Protein AF-A0A9D7PNH0-F1 (afdb_monomer_lite)

Foldseek 3Di:
DVVVVVVVVVVVVVVPDDDDDDDDDDPPPDPVVDPDDLAAAEAEAAAAQQDPCVVVVVVVLVVVCVVCPPSYHYHYDDDDPRHDHDPPDDPDDDDPDDPDDPPPPPDDPDDDDDD

pLDDT: mean 73.09, std 19.1, range [35.53, 95.62]

Radius of gyration: 25.87 Å; chains: 1; bounding box: 42×69×65 Å

Sequence (115 aa):
MQNGLFYIAVIFQCCLYSCIEVPVVLPTGSDPTTNQTTQNVLIEEYTGVRCQNCPAGAQLLEELKTIHGDQLIVLSIHGGFLLNPPIRKTNSLWIILLVHNSSPDLINLRAIPPP

Secondary structure (DSSP, 8-state):
-HHHHHHHHHHHHHHT-PPPPPP--------TT-------EEEEEEE-TT-SSHHHHHHHHHHHHHHHGGGEEEEEEE-GGGGSPP-----SS------------SS--------

Structure (mmCIF, N/CA/C/O backbone):
data_AF-A0A9D7PNH0-F1
#
_entry.id   AF-A0A9D7PNH0-F1
#
loop_
_atom_site.group_PDB
_atom_site.id
_atom_site.type_symbol
_atom_site.label_atom_id
_atom_site.label_alt_id
_atom_site.label_comp_id
_atom_site.label_asym_id
_atom_site.label_entity_id
_atom_site.label_seq_id
_atom_site.pdbx_PDB_ins_code
_atom_site.Cartn_x
_atom_site.Cartn_y
_atom_site.Cartn_z
_atom_site.occupancy
_atom_site.B_iso_or_equiv
_atom_site.auth_seq_id
_atom_site.auth_comp_id
_atom_site.auth_asym_id
_atom_site.auth_atom_id
_atom_site.pdbx_PDB_model_num
ATOM 1 N N . MET A 1 1 ? 20.144 56.377 5.459 1.00 60.44 1 MET A N 1
ATOM 2 C CA . MET A 1 1 ? 20.321 55.277 6.439 1.00 60.44 1 MET A CA 1
ATOM 3 C C . MET A 1 1 ? 18.999 54.777 7.040 1.00 60.44 1 MET A C 1
ATOM 5 O O . MET A 1 1 ? 18.929 53.604 7.366 1.00 60.44 1 MET A O 1
ATOM 9 N N . GLN A 1 2 ? 17.939 55.598 7.122 1.00 73.12 2 GLN A N 1
ATOM 10 C CA . GLN A 1 2 ? 16.633 55.215 7.695 1.00 73.12 2 GLN A CA 1
ATOM 11 C C . GLN A 1 2 ? 15.918 54.054 6.966 1.00 73.12 2 GLN A C 1
ATOM 13 O O . GLN A 1 2 ? 15.376 53.159 7.604 1.00 73.12 2 GLN A O 1
ATOM 18 N N . ASN A 1 3 ? 15.948 54.041 5.628 1.00 75.81 3 ASN A N 1
ATOM 19 C CA . ASN A 1 3 ? 15.165 53.088 4.828 1.00 75.81 3 ASN A CA 1
ATOM 20 C C . ASN A 1 3 ? 15.704 51.652 4.932 1.00 75.81 3 ASN A C 1
ATOM 22 O O . ASN A 1 3 ? 14.927 50.707 4.968 1.00 75.81 3 ASN A O 1
ATOM 26 N N . GLY A 1 4 ? 17.029 51.484 5.024 1.00 81.75 4 GLY A N 1
ATOM 27 C CA . GLY A 1 4 ? 17.658 50.163 5.152 1.00 81.75 4 GLY A CA 1
ATOM 28 C C . GLY A 1 4 ? 17.339 49.483 6.485 1.00 81.75 4 GLY A C 1
ATOM 29 O O . GLY A 1 4 ? 17.100 48.280 6.519 1.00 81.75 4 GLY A O 1
ATOM 30 N N . LEU A 1 5 ? 17.254 50.263 7.567 1.00 83.75 5 LEU A N 1
ATOM 31 C CA . LEU A 1 5 ? 16.895 49.752 8.890 1.00 83.75 5 LEU A CA 1
ATOM 32 C C . LEU A 1 5 ? 15.435 49.273 8.941 1.00 83.75 5 LEU A C 1
ATOM 34 O O . LEU A 1 5 ? 15.142 48.266 9.581 1.00 83.75 5 LEU A O 1
ATOM 38 N N . PHE A 1 6 ? 14.537 49.945 8.213 1.00 88.56 6 PHE A N 1
ATOM 39 C CA . PHE A 1 6 ? 13.136 49.537 8.098 1.00 88.56 6 PHE A CA 1
ATOM 40 C C . PHE A 1 6 ? 12.984 48.182 7.388 1.00 88.56 6 PHE A C 1
ATOM 42 O O . PHE A 1 6 ? 12.258 47.319 7.873 1.00 88.56 6 PHE A O 1
ATOM 49 N N . TYR A 1 7 ? 13.722 47.942 6.298 1.00 89.25 7 TYR A N 1
ATOM 50 C CA . TYR A 1 7 ? 13.670 46.656 5.589 1.00 89.25 7 TYR A CA 1
ATOM 51 C C . TYR A 1 7 ? 14.186 45.489 6.437 1.00 89.25 7 TYR A C 1
ATOM 53 O O . TYR A 1 7 ? 13.577 44.422 6.439 1.00 89.25 7 TYR A O 1
ATOM 61 N N . ILE A 1 8 ? 15.265 45.695 7.198 1.00 89.62 8 ILE A N 1
ATOM 62 C CA . ILE A 1 8 ? 15.808 44.664 8.096 1.00 89.62 8 ILE A CA 1
ATOM 63 C C . ILE A 1 8 ? 14.805 44.336 9.212 1.00 89.62 8 ILE A C 1
ATOM 65 O O . ILE A 1 8 ? 14.594 43.163 9.514 1.00 89.62 8 ILE A O 1
ATOM 69 N N . ALA A 1 9 ? 14.142 45.350 9.778 1.00 90.69 9 ALA A N 1
ATOM 70 C CA . ALA A 1 9 ? 13.124 45.155 10.809 1.00 90.69 9 ALA A CA 1
ATOM 71 C C . ALA A 1 9 ? 11.904 44.369 10.292 1.00 90.69 9 ALA A C 1
ATOM 73 O O . ALA A 1 9 ? 11.412 43.482 10.986 1.00 90.69 9 ALA A O 1
ATOM 74 N N . VAL A 1 10 ? 11.449 44.640 9.063 1.00 90.88 10 VAL A N 1
ATOM 75 C CA . VAL A 1 10 ? 10.326 43.913 8.441 1.00 90.88 10 VAL A CA 1
ATOM 76 C C . VAL A 1 10 ? 10.693 42.452 8.159 1.00 90.88 10 VAL A C 1
ATOM 78 O O . VAL A 1 10 ? 9.907 41.561 8.469 1.00 90.88 10 VAL A O 1
ATOM 81 N N . ILE A 1 11 ? 11.896 42.187 7.638 1.00 87.88 11 ILE A N 1
ATOM 82 C CA . ILE A 1 11 ? 12.374 40.819 7.375 1.00 87.88 11 ILE A CA 1
ATOM 83 C C . ILE A 1 11 ? 12.475 40.023 8.682 1.00 87.88 11 ILE A C 1
ATOM 85 O O . ILE A 1 11 ? 11.981 38.901 8.755 1.00 87.88 11 ILE A O 1
ATOM 89 N N . PHE A 1 12 ? 13.048 40.618 9.731 1.00 87.75 12 PHE A N 1
ATOM 90 C CA . PHE A 1 12 ? 13.159 39.980 11.042 1.00 87.75 12 PHE A CA 1
ATOM 91 C C . PHE A 1 12 ? 11.784 39.680 11.655 1.00 87.75 12 PHE A C 1
ATOM 93 O O . PHE A 1 12 ? 11.570 38.585 12.167 1.00 87.75 12 PHE A O 1
ATOM 100 N N . GLN A 1 13 ? 10.825 40.601 11.531 1.00 87.38 13 GLN A N 1
ATOM 101 C CA . GLN A 1 13 ? 9.461 40.406 12.022 1.00 87.38 13 GLN A CA 1
ATOM 102 C C . GLN A 1 13 ? 8.722 39.284 11.275 1.00 87.38 13 GLN A C 1
ATOM 104 O O . GLN A 1 13 ? 8.005 38.508 11.902 1.00 87.38 13 GLN A O 1
ATOM 109 N N . CYS A 1 14 ? 8.913 39.148 9.960 1.00 81.44 14 CYS A N 1
ATOM 110 C CA . CYS A 1 14 ? 8.342 38.042 9.187 1.00 81.44 14 CYS A CA 1
ATOM 111 C C . CYS A 1 14 ? 8.939 36.681 9.575 1.00 81.44 14 CYS A C 1
ATOM 113 O O . CYS A 1 14 ? 8.216 35.688 9.583 1.00 81.44 14 CYS A O 1
ATOM 115 N N . CYS A 1 15 ? 10.220 36.627 9.953 1.00 80.81 15 CYS A N 1
ATOM 116 C CA . CYS A 1 15 ? 10.871 35.396 10.412 1.00 80.81 15 CYS A CA 1
ATOM 117 C C . CYS A 1 15 ? 10.382 34.900 11.786 1.00 80.81 15 CYS A C 1
ATOM 119 O O . CYS A 1 15 ? 10.648 33.753 12.133 1.00 80.81 15 CYS A O 1
ATOM 121 N N . LEU A 1 16 ? 9.678 35.731 12.564 1.00 79.94 16 LEU A N 1
ATOM 122 C CA . LEU A 1 16 ? 9.139 35.357 13.879 1.00 79.94 16 LEU A CA 1
ATOM 123 C C . LEU A 1 16 ? 7.689 34.847 13.832 1.00 79.94 16 LEU A C 1
ATOM 125 O O . LEU A 1 16 ? 7.176 34.374 14.846 1.00 79.94 16 LEU A O 1
ATOM 129 N N . TYR A 1 17 ? 7.031 34.886 12.669 1.00 84.56 17 TYR A N 1
ATOM 130 C CA . TYR A 1 17 ? 5.754 34.202 12.477 1.00 84.56 17 TYR A CA 1
ATOM 131 C C . TYR A 1 17 ? 6.009 32.722 12.188 1.00 84.56 17 TYR A C 1
ATOM 133 O O . TYR A 1 17 ? 6.205 32.319 11.044 1.00 84.56 17 TYR A O 1
ATOM 141 N N . SER A 1 18 ? 6.012 31.903 13.239 1.00 80.94 18 SER A N 1
ATOM 142 C CA . SER A 1 18 ? 5.869 30.455 13.073 1.00 80.94 18 SER A CA 1
ATOM 143 C C . SER A 1 18 ? 4.399 30.107 12.837 1.00 80.94 18 SER A C 1
ATOM 145 O O . SER A 1 18 ? 3.498 30.706 13.429 1.00 80.94 18 SER A O 1
ATOM 147 N N . CYS A 1 19 ? 4.144 29.150 11.947 1.00 82.12 19 CYS A N 1
ATOM 148 C CA . CYS A 1 19 ? 2.825 28.539 11.838 1.00 82.12 19 CYS A CA 1
ATOM 149 C C . CYS A 1 19 ? 2.607 27.620 13.045 1.00 82.12 19 CYS A C 1
ATOM 151 O O . CYS A 1 19 ? 3.514 26.878 13.421 1.00 82.12 19 CYS A O 1
ATOM 153 N N . ILE A 1 20 ? 1.405 27.639 13.622 1.00 82.06 20 ILE A N 1
ATOM 154 C CA . ILE A 1 20 ? 1.000 26.626 14.597 1.00 82.06 20 ILE A CA 1
ATOM 155 C C . ILE A 1 20 ? 0.662 25.329 13.854 1.00 82.06 20 ILE A C 1
ATOM 157 O O . ILE A 1 20 ? -0.006 25.359 12.818 1.00 82.06 20 ILE A O 1
ATOM 161 N N . GLU A 1 21 ? 1.144 24.193 14.353 1.00 81.94 21 GLU A N 1
ATOM 162 C CA . GLU A 1 21 ? 0.721 22.890 13.847 1.00 81.94 21 GLU A CA 1
ATOM 163 C C . GLU A 1 21 ? -0.752 22.652 14.204 1.00 81.94 21 GLU A C 1
ATOM 165 O O . GLU A 1 21 ? -1.188 22.901 15.329 1.00 81.94 21 GLU A O 1
ATOM 170 N N . VAL A 1 22 ? -1.546 22.206 13.229 1.00 83.31 22 VAL A N 1
ATOM 171 C CA . VAL A 1 22 ? -2.929 21.787 13.472 1.00 83.31 22 VAL A CA 1
ATOM 172 C C . VAL A 1 22 ? -2.890 20.303 13.824 1.00 83.31 22 VAL A C 1
ATOM 174 O O . VAL A 1 22 ? -2.471 19.505 12.982 1.00 83.31 22 VAL A O 1
ATOM 177 N N . PRO A 1 23 ? -3.309 19.900 15.036 1.00 81.25 23 PRO A N 1
ATOM 178 C CA . PRO A 1 23 ? -3.355 18.490 15.376 1.00 81.25 23 PRO A CA 1
ATOM 179 C C . PRO A 1 23 ? -4.418 17.786 14.525 1.00 81.25 23 PRO A C 1
ATOM 181 O O . PRO A 1 23 ? -5.529 18.290 14.345 1.00 81.25 23 PRO A O 1
ATOM 184 N N . VAL A 1 24 ? -4.094 16.593 14.026 1.00 79.75 24 VAL A N 1
ATOM 185 C CA . VAL A 1 24 ? -5.083 15.717 13.391 1.00 79.75 24 VAL A CA 1
ATOM 186 C C . VAL A 1 24 ? -5.985 15.158 14.487 1.00 79.75 24 VAL A C 1
ATOM 188 O O . VAL A 1 24 ? -5.566 14.322 15.285 1.00 79.75 24 VAL A O 1
ATOM 191 N N . VAL A 1 25 ? -7.235 15.617 14.531 1.00 78.19 25 VAL A N 1
ATOM 192 C CA . VAL A 1 25 ? -8.268 15.012 15.378 1.00 78.19 25 VAL A CA 1
ATOM 193 C C . VAL A 1 25 ? -8.781 13.772 14.652 1.00 78.19 25 VAL A C 1
ATOM 195 O O . VAL A 1 25 ? -9.615 13.862 13.752 1.00 78.19 25 VAL A O 1
ATOM 198 N N . LEU A 1 26 ? -8.237 12.605 14.995 1.00 72.19 26 LEU A N 1
ATOM 199 C CA . LEU A 1 26 ? -8.832 11.339 14.580 1.00 72.19 26 LEU A CA 1
ATOM 200 C C . LEU A 1 26 ? -10.130 11.162 15.382 1.00 72.19 26 LEU A C 1
ATOM 202 O O . LEU A 1 26 ? -10.105 11.360 16.599 1.00 72.19 26 LEU A O 1
ATOM 206 N N . PRO A 1 27 ? -11.264 10.803 14.760 1.00 66.88 27 PRO A N 1
ATOM 207 C CA . PRO A 1 27 ? -12.429 10.380 15.517 1.00 66.88 27 PRO A CA 1
ATOM 208 C C . PRO A 1 27 ? -12.041 9.125 16.304 1.00 66.88 27 PRO A C 1
ATOM 210 O O . PRO A 1 27 ? -11.919 8.035 15.747 1.00 66.88 27 PRO A O 1
ATOM 213 N N . THR A 1 28 ? -11.790 9.282 17.602 1.00 59.56 28 THR A N 1
ATOM 214 C CA . THR A 1 28 ? -11.571 8.158 18.508 1.00 59.56 28 THR A CA 1
ATOM 215 C C . THR A 1 28 ? -12.882 7.385 18.575 1.00 59.56 28 THR A C 1
ATOM 217 O O . THR A 1 28 ? -13.818 7.793 19.257 1.00 59.56 28 THR A O 1
ATOM 220 N N . GLY A 1 29 ? -12.967 6.283 17.832 1.00 57.31 29 GLY A N 1
ATOM 221 C CA . GLY A 1 29 ? -14.127 5.389 17.777 1.00 57.31 29 GLY A CA 1
ATOM 222 C C . GLY A 1 29 ? -14.365 4.589 19.061 1.00 57.31 29 GLY A C 1
ATOM 223 O O . GLY A 1 29 ? -14.793 3.444 18.988 1.00 57.31 29 GLY A O 1
ATOM 224 N N . SER A 1 30 ? -14.058 5.146 20.231 1.00 53.53 30 SER A N 1
ATOM 225 C CA . SER A 1 30 ? -14.365 4.532 21.517 1.00 53.53 30 SER A CA 1
ATOM 226 C C . SER A 1 30 ? -15.611 5.191 22.092 1.00 53.53 30 SER A C 1
ATOM 228 O O . SER A 1 30 ? -15.535 6.097 22.923 1.00 53.53 30 SER A O 1
ATOM 230 N N . ASP A 1 31 ? -16.767 4.727 21.633 1.00 56.53 31 ASP A N 1
ATOM 231 C CA . ASP A 1 31 ? -17.959 4.765 22.464 1.00 56.53 31 ASP A CA 1
ATOM 232 C C . ASP A 1 31 ? -17.645 3.968 23.750 1.00 56.53 31 ASP A C 1
ATOM 234 O O . ASP A 1 31 ? -17.346 2.772 23.657 1.00 56.53 31 ASP A O 1
ATOM 238 N N . PRO A 1 32 ? -17.674 4.583 24.949 1.00 59.34 32 PRO A N 1
ATOM 239 C CA . PRO A 1 32 ? -17.387 3.887 26.203 1.00 59.34 32 PRO A CA 1
ATOM 240 C C . PRO A 1 32 ? -18.394 2.768 26.524 1.00 59.34 32 PRO A C 1
ATOM 242 O O . PRO A 1 32 ? -18.194 2.040 27.496 1.00 59.34 32 PRO A O 1
ATOM 245 N N . THR A 1 33 ? -19.459 2.605 25.730 1.00 57.31 33 THR A N 1
ATOM 246 C CA . THR A 1 33 ? -20.435 1.517 25.873 1.00 57.31 33 THR A CA 1
ATOM 247 C C . THR A 1 33 ? -20.255 0.340 24.909 1.00 57.31 33 THR A C 1
ATOM 249 O O . THR A 1 33 ? -20.915 -0.681 25.095 1.00 57.31 33 THR A O 1
ATOM 252 N N . THR A 1 34 ? -19.296 0.389 23.975 1.00 54.69 34 THR A N 1
ATOM 253 C CA . THR A 1 34 ? -18.975 -0.750 23.094 1.00 54.69 34 THR A CA 1
ATOM 254 C C . THR A 1 34 ? -17.472 -1.040 23.118 1.00 54.69 34 THR A C 1
ATOM 256 O O . THR A 1 34 ? -16.693 -0.447 22.383 1.00 54.69 34 THR A O 1
ATOM 259 N N . ASN A 1 35 ? -17.052 -2.011 23.939 1.00 55.56 35 ASN A N 1
ATOM 260 C CA . ASN A 1 35 ? -15.667 -2.514 24.038 1.00 55.56 35 ASN A CA 1
ATOM 261 C C . ASN A 1 35 ? -15.174 -3.274 22.779 1.00 55.56 35 ASN A C 1
ATOM 263 O O . ASN A 1 35 ? -14.332 -4.164 22.879 1.00 55.56 35 ASN A O 1
ATOM 267 N N . GLN A 1 36 ? -15.705 -2.976 21.594 1.00 58.25 36 GLN A N 1
ATOM 268 C CA . GLN A 1 36 ? -15.284 -3.589 20.336 1.00 58.25 36 GLN A CA 1
ATOM 269 C C . GLN A 1 36 ? -14.714 -2.523 19.408 1.00 58.25 36 GLN A C 1
ATOM 271 O O . GLN A 1 36 ? -15.374 -2.029 18.497 1.00 58.25 36 GLN A O 1
ATOM 276 N N . THR A 1 37 ? -13.455 -2.166 19.642 1.00 65.38 37 THR A N 1
ATOM 277 C CA . THR A 1 37 ? -12.669 -1.431 18.654 1.00 65.38 37 THR A CA 1
ATOM 278 C C . THR A 1 37 ? -12.325 -2.389 17.516 1.00 65.38 37 THR A C 1
ATOM 280 O O . THR A 1 37 ? -11.502 -3.291 17.658 1.00 65.38 37 THR A O 1
ATOM 283 N N . THR A 1 38 ? -12.987 -2.220 16.372 1.00 72.31 38 THR A N 1
ATOM 284 C CA . THR A 1 38 ? -12.617 -2.952 15.156 1.00 72.31 38 THR A CA 1
ATOM 285 C C . THR A 1 38 ? -11.332 -2.337 14.610 1.00 72.31 38 THR A C 1
ATOM 287 O O . THR A 1 38 ? -11.316 -1.162 14.245 1.00 72.31 38 THR A O 1
ATOM 290 N N . GLN A 1 39 ? -10.239 -3.100 14.616 1.00 80.81 39 GLN A N 1
ATOM 291 C CA . GLN A 1 39 ? -8.964 -2.653 14.062 1.00 80.81 39 GLN A CA 1
ATOM 292 C C . GLN A 1 39 ? -8.939 -2.911 12.557 1.00 80.81 39 GLN A C 1
ATOM 294 O O . GLN A 1 39 ? -9.113 -4.045 12.117 1.00 80.81 39 GLN A O 1
ATOM 299 N N . ASN A 1 40 ? -8.684 -1.856 11.789 1.00 88.69 40 ASN A N 1
ATOM 300 C CA . ASN A 1 40 ? -8.452 -1.954 10.354 1.00 88.69 40 ASN A CA 1
ATOM 301 C C . ASN A 1 40 ? -6.942 -1.949 10.082 1.00 88.69 40 ASN A C 1
ATOM 303 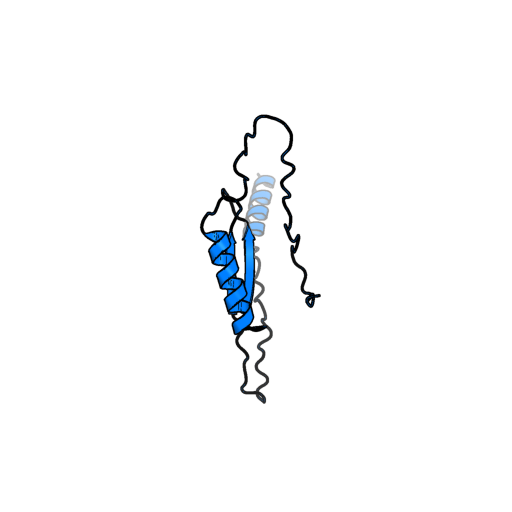O O . ASN A 1 40 ? -6.185 -1.255 10.765 1.00 88.69 40 ASN A O 1
ATOM 307 N N . VAL A 1 41 ? -6.512 -2.698 9.070 1.00 90.38 41 VAL A N 1
ATOM 308 C CA . VAL A 1 41 ? -5.123 -2.799 8.611 1.00 90.38 41 VAL A CA 1
ATOM 309 C C . VAL A 1 41 ? -5.018 -2.145 7.239 1.00 90.38 41 VAL A C 1
ATOM 311 O O . VAL A 1 41 ? -5.764 -2.497 6.330 1.00 90.38 41 VAL A O 1
ATOM 314 N N . LEU A 1 42 ? -4.090 -1.201 7.083 1.00 93.62 42 LEU A N 1
ATOM 315 C CA . LEU A 1 42 ? -3.747 -0.595 5.796 1.00 93.62 42 LEU A CA 1
ATOM 316 C C . LEU A 1 42 ? -2.435 -1.200 5.287 1.00 93.62 42 LEU A C 1
ATOM 318 O O . LEU A 1 42 ? -1.436 -1.183 6.005 1.00 93.62 42 LEU A O 1
ATOM 322 N N . ILE A 1 43 ? -2.432 -1.702 4.053 1.00 93.81 43 ILE A N 1
ATOM 323 C CA . ILE A 1 43 ? -1.227 -2.137 3.341 1.00 93.81 43 ILE A CA 1
ATOM 324 C C . ILE A 1 43 ? -0.995 -1.213 2.148 1.00 93.81 43 ILE A C 1
ATOM 326 O O . ILE A 1 43 ? -1.841 -1.108 1.262 1.00 93.81 43 ILE A O 1
ATOM 330 N N . GLU A 1 44 ? 0.174 -0.582 2.117 1.00 93.38 44 GLU A N 1
ATOM 331 C CA . GLU A 1 44 ? 0.631 0.248 1.004 1.00 93.38 44 GLU A CA 1
ATOM 332 C C . GLU A 1 44 ? 1.606 -0.554 0.131 1.00 93.38 44 GLU A C 1
ATOM 334 O O . GLU A 1 44 ? 2.726 -0.867 0.537 1.00 93.38 44 GLU A O 1
ATOM 339 N N . GLU A 1 45 ? 1.182 -0.915 -1.077 1.00 92.38 45 GLU A N 1
ATOM 340 C CA . GLU A 1 45 ? 1.985 -1.668 -2.036 1.00 92.38 45 GLU A CA 1
ATOM 341 C C . GLU A 1 45 ? 2.697 -0.712 -3.002 1.00 92.38 45 GLU A C 1
ATOM 343 O O . GLU A 1 45 ? 2.072 -0.079 -3.851 1.00 92.38 45 GLU A O 1
ATOM 348 N N . TYR A 1 46 ? 4.025 -0.627 -2.928 1.00 91.50 46 TYR A N 1
ATOM 349 C CA . TYR A 1 46 ? 4.811 0.129 -3.905 1.00 91.50 46 TYR A CA 1
ATOM 350 C C . TYR A 1 46 ? 5.106 -0.730 -5.144 1.00 91.50 46 TYR A C 1
ATOM 352 O O . TYR A 1 46 ? 5.862 -1.699 -5.069 1.00 91.50 46 TYR A O 1
ATOM 360 N N . THR A 1 47 ? 4.516 -0.379 -6.289 1.00 89.88 47 THR A N 1
ATOM 361 C CA . THR A 1 47 ? 4.423 -1.254 -7.469 1.00 89.88 47 THR A CA 1
ATOM 362 C C . THR A 1 47 ? 4.837 -0.567 -8.782 1.00 89.88 47 THR A C 1
ATOM 364 O O . THR A 1 47 ? 5.112 0.637 -8.837 1.00 89.88 47 THR A O 1
ATOM 367 N N . GLY A 1 48 ? 4.915 -1.338 -9.870 1.00 87.19 48 GLY A N 1
ATOM 368 C CA . GLY A 1 48 ? 5.070 -0.806 -11.225 1.00 87.19 48 GLY A CA 1
ATOM 369 C C . GLY A 1 48 ? 5.329 -1.857 -12.306 1.00 87.19 48 GLY A C 1
ATOM 370 O O . GLY A 1 48 ? 5.767 -2.971 -12.032 1.00 87.19 48 GLY A O 1
ATOM 371 N N . VAL A 1 49 ? 5.110 -1.482 -13.570 1.00 86.75 49 VAL A N 1
ATOM 372 C CA . VAL A 1 49 ? 5.125 -2.385 -14.740 1.00 86.75 49 VAL A CA 1
ATOM 373 C C . VAL A 1 49 ? 6.449 -3.129 -14.968 1.00 86.75 49 VAL A C 1
ATOM 375 O O . VAL A 1 49 ? 6.466 -4.189 -15.591 1.00 86.75 49 VAL A O 1
ATOM 378 N N . ARG A 1 50 ? 7.584 -2.609 -14.481 1.00 84.06 50 ARG A N 1
ATOM 379 C CA . ARG A 1 50 ? 8.890 -3.298 -14.605 1.00 84.06 50 ARG A CA 1
ATOM 380 C C . ARG A 1 50 ? 9.183 -4.283 -13.476 1.00 84.06 50 ARG A C 1
ATOM 382 O O . ARG A 1 50 ? 10.127 -5.069 -13.590 1.00 84.06 50 ARG A O 1
ATOM 389 N N . CYS A 1 51 ? 8.423 -4.226 -12.391 1.00 85.81 51 CYS A N 1
ATOM 390 C CA . CYS A 1 51 ? 8.620 -5.069 -11.226 1.00 85.81 51 CYS A CA 1
ATOM 391 C C . CYS A 1 51 ? 8.166 -6.502 -11.523 1.00 85.81 51 CYS A C 1
ATOM 393 O O . CYS A 1 51 ? 6.982 -6.761 -11.710 1.00 85.81 51 CYS A O 1
ATOM 395 N N . GLN A 1 52 ? 9.111 -7.444 -11.546 1.00 87.25 52 GLN A N 1
ATOM 396 C CA . GLN A 1 52 ? 8.819 -8.847 -11.871 1.00 87.25 52 GLN A CA 1
ATOM 397 C C . GLN A 1 52 ? 8.001 -9.557 -10.784 1.00 87.25 52 GLN A C 1
ATOM 399 O O . GLN A 1 52 ? 7.233 -10.462 -11.088 1.00 87.25 52 GLN A O 1
ATOM 404 N N . ASN A 1 53 ? 8.152 -9.129 -9.528 1.00 91.06 53 ASN A N 1
ATOM 405 C CA . ASN A 1 53 ? 7.512 -9.773 -8.378 1.00 91.06 53 ASN A CA 1
ATOM 406 C C . ASN A 1 53 ? 6.161 -9.143 -8.013 1.00 91.06 53 ASN A C 1
ATOM 408 O O . ASN A 1 53 ? 5.402 -9.734 -7.251 1.00 91.06 53 ASN A O 1
ATOM 412 N N . CYS A 1 54 ? 5.851 -7.962 -8.552 1.00 90.94 54 CYS A N 1
ATOM 413 C CA . CYS A 1 54 ? 4.635 -7.234 -8.209 1.00 90.94 54 CYS A CA 1
ATOM 414 C C . CYS A 1 54 ? 3.343 -7.961 -8.635 1.00 90.94 54 CYS A C 1
ATOM 416 O O . CYS A 1 54 ? 2.402 -7.943 -7.854 1.00 90.94 54 CYS A O 1
ATOM 418 N N . PRO A 1 55 ? 3.275 -8.696 -9.768 1.00 92.94 55 PRO A N 1
ATOM 419 C CA . PRO A 1 55 ? 2.096 -9.510 -10.079 1.00 92.94 55 PRO A CA 1
ATOM 420 C C . PRO A 1 55 ? 1.794 -10.589 -9.029 1.00 92.94 55 PRO A C 1
ATOM 422 O O . PRO A 1 55 ? 0.637 -10.806 -8.689 1.00 92.94 55 PRO A O 1
ATOM 425 N N . ALA A 1 56 ? 2.827 -11.245 -8.489 1.00 94.12 56 ALA A N 1
ATOM 426 C CA . ALA A 1 56 ? 2.652 -12.234 -7.424 1.00 94.12 56 ALA A CA 1
ATOM 427 C C . ALA A 1 56 ? 2.263 -11.572 -6.090 1.00 94.12 56 ALA A C 1
ATOM 429 O O . ALA A 1 56 ? 1.450 -12.112 -5.345 1.00 94.12 56 ALA A O 1
ATOM 430 N N . GLY A 1 57 ? 2.816 -10.387 -5.803 1.00 93.25 57 GLY A N 1
ATOM 431 C CA . GLY A 1 57 ? 2.429 -9.576 -4.646 1.00 93.25 57 GLY A CA 1
ATOM 432 C C . GLY A 1 57 ? 0.958 -9.163 -4.688 1.00 93.25 57 GLY A C 1
ATOM 433 O O . GLY A 1 57 ? 0.246 -9.361 -3.707 1.00 93.25 57 GLY A O 1
ATOM 434 N N . ALA A 1 58 ? 0.485 -8.685 -5.841 1.00 93.75 58 ALA A N 1
ATOM 435 C CA . ALA A 1 58 ? -0.911 -8.313 -6.049 1.00 93.75 58 ALA A CA 1
ATOM 436 C C . ALA A 1 58 ? -1.867 -9.498 -5.826 1.00 93.75 58 ALA A C 1
ATOM 438 O O . ALA A 1 58 ? -2.856 -9.353 -5.114 1.00 93.75 58 ALA A O 1
ATOM 439 N N . GLN A 1 59 ? -1.531 -10.688 -6.340 1.00 95.19 59 GLN A N 1
ATOM 440 C CA . GLN A 1 59 ? -2.327 -11.904 -6.112 1.00 95.19 59 GLN A CA 1
ATOM 441 C C . GLN A 1 59 ? -2.432 -12.258 -4.625 1.00 95.19 59 GLN A C 1
ATOM 443 O O . GLN A 1 59 ? -3.521 -12.523 -4.124 1.00 95.19 59 GLN A O 1
ATOM 448 N N . LEU A 1 60 ? -1.321 -12.191 -3.888 1.00 95.25 60 LEU A N 1
ATOM 449 C CA . LEU A 1 60 ? -1.337 -12.443 -2.448 1.00 95.25 60 LEU A CA 1
ATOM 450 C C . LEU A 1 60 ? -2.190 -11.410 -1.691 1.00 95.25 60 LEU A C 1
ATOM 452 O O . LEU A 1 60 ? -2.871 -11.752 -0.725 1.00 95.25 60 LEU A O 1
ATOM 456 N N . LEU A 1 61 ? -2.180 -10.144 -2.117 1.00 94.62 61 LEU A N 1
ATOM 457 C CA . LEU A 1 61 ? -3.014 -9.101 -1.515 1.00 94.62 61 LEU A CA 1
ATOM 458 C C . LEU A 1 61 ? -4.509 -9.322 -1.790 1.00 94.62 61 LEU A C 1
ATOM 460 O O . LEU A 1 61 ? -5.321 -9.081 -0.897 1.00 94.62 61 LEU A O 1
ATOM 464 N N . GLU A 1 62 ? -4.880 -9.829 -2.967 1.00 93.62 62 GLU A N 1
ATOM 465 C CA . GLU A 1 62 ? -6.259 -10.234 -3.285 1.00 93.62 62 GLU A CA 1
ATOM 466 C C . GLU A 1 62 ? -6.724 -11.418 -2.418 1.00 93.62 62 GLU A C 1
ATOM 468 O O . GLU A 1 62 ? -7.841 -11.412 -1.884 1.00 93.62 62 GLU A O 1
ATOM 473 N N . GLU A 1 63 ? -5.853 -12.405 -2.198 1.00 95.62 63 GLU A N 1
ATOM 474 C CA . GLU A 1 63 ? -6.115 -13.521 -1.283 1.00 95.62 63 GLU A CA 1
ATOM 475 C C . GLU A 1 63 ? -6.328 -13.022 0.152 1.00 95.62 63 GLU A C 1
ATOM 477 O O . GLU A 1 63 ? -7.329 -13.354 0.795 1.00 95.62 63 GLU A O 1
ATOM 482 N N . LEU A 1 64 ? -5.443 -12.151 0.646 1.00 94.38 64 LEU A N 1
ATOM 483 C CA . LEU A 1 64 ? -5.574 -11.545 1.972 1.00 94.38 64 LEU A CA 1
ATOM 484 C C . LEU A 1 64 ? -6.850 -10.707 2.095 1.00 94.38 64 LEU A C 1
ATOM 486 O O . LEU A 1 64 ? -7.511 -10.744 3.135 1.00 94.38 64 LEU A O 1
ATOM 490 N N . LYS A 1 65 ? -7.245 -9.986 1.041 1.00 92.00 65 LYS A N 1
ATOM 491 C CA . LYS A 1 65 ? -8.492 -9.209 1.018 1.00 92.00 65 LYS A CA 1
ATOM 492 C C . LYS A 1 65 ? -9.720 -10.112 1.100 1.00 92.00 65 LYS A C 1
ATOM 494 O O . LYS A 1 65 ? -10.687 -9.749 1.765 1.00 92.00 65 LYS A O 1
ATOM 499 N N . THR A 1 66 ? -9.659 -11.301 0.508 1.00 94.06 66 THR A N 1
ATOM 500 C CA . THR A 1 66 ? -10.718 -12.316 0.619 1.00 94.06 66 THR A CA 1
ATOM 501 C C . THR A 1 66 ? -10.836 -12.856 2.049 1.00 94.06 66 THR A C 1
ATOM 503 O O . THR A 1 66 ? -11.943 -13.077 2.531 1.00 94.06 66 THR A O 1
ATOM 506 N N . ILE A 1 67 ? -9.710 -13.024 2.752 1.00 95.25 67 ILE A N 1
ATOM 507 C CA . ILE A 1 67 ? -9.669 -13.532 4.135 1.00 95.25 67 ILE A CA 1
ATOM 508 C C . ILE A 1 67 ? -10.132 -12.472 5.146 1.00 95.25 67 ILE A C 1
ATOM 510 O O . ILE A 1 67 ? -10.876 -12.784 6.074 1.00 95.25 67 ILE A O 1
ATOM 514 N N . HIS A 1 68 ? -9.685 -11.225 4.985 1.00 92.00 68 HIS A N 1
ATOM 515 C CA . HIS A 1 68 ? -9.871 -10.155 5.972 1.00 92.00 68 HIS A CA 1
ATOM 516 C C . HIS A 1 68 ? -11.007 -9.175 5.638 1.00 92.00 68 HIS A C 1
ATOM 518 O O . HIS A 1 68 ? -11.345 -8.320 6.459 1.00 92.00 68 HIS A O 1
ATOM 524 N N . GLY A 1 69 ? -11.615 -9.289 4.454 1.00 90.62 69 GLY A N 1
ATOM 525 C CA . GLY A 1 69 ? -12.771 -8.496 4.045 1.00 90.62 69 GLY A CA 1
ATOM 526 C C . GLY A 1 69 ? -12.532 -6.993 4.189 1.00 90.62 69 GLY A C 1
ATOM 527 O O . GLY A 1 69 ? -11.501 -6.459 3.776 1.00 90.62 69 GLY A O 1
ATOM 528 N N . ASP A 1 70 ? -13.486 -6.290 4.792 1.00 89.50 70 ASP A N 1
ATOM 529 C CA . ASP A 1 70 ? -13.460 -4.827 4.918 1.00 89.50 70 ASP A CA 1
ATOM 530 C C . ASP A 1 70 ? -12.411 -4.297 5.907 1.00 89.50 70 ASP A C 1
ATOM 532 O O . ASP A 1 70 ? -12.058 -3.121 5.844 1.00 89.50 70 ASP A O 1
ATOM 536 N N . GLN A 1 71 ? -11.864 -5.152 6.776 1.00 89.69 71 GLN A N 1
ATOM 537 C CA . GLN A 1 71 ? -10.838 -4.752 7.745 1.00 89.69 71 GLN A CA 1
ATOM 538 C C . GLN A 1 71 ? -9.469 -4.536 7.095 1.00 89.69 71 GLN A C 1
ATOM 540 O O . GLN A 1 71 ? -8.637 -3.835 7.666 1.00 89.69 71 GLN A O 1
ATOM 545 N N . LEU A 1 72 ? -9.223 -5.111 5.914 1.00 91.25 72 LEU A N 1
ATOM 546 C CA . LEU A 1 72 ? -7.976 -4.928 5.176 1.00 91.25 72 LEU A CA 1
ATOM 547 C C . LEU A 1 72 ? -8.160 -3.918 4.045 1.00 91.25 72 LEU A C 1
ATOM 549 O O . LEU A 1 72 ? -8.902 -4.155 3.094 1.00 91.25 72 LEU A O 1
ATOM 553 N N . ILE A 1 73 ? -7.454 -2.799 4.112 1.00 92.75 73 ILE A N 1
ATOM 554 C CA . ILE A 1 73 ? -7.435 -1.767 3.078 1.00 92.75 73 ILE A CA 1
ATOM 555 C C . ILE A 1 73 ? -6.102 -1.887 2.344 1.00 92.75 73 ILE A C 1
ATOM 557 O O . ILE A 1 73 ? -5.048 -1.842 2.971 1.00 92.75 73 ILE A O 1
ATOM 561 N N . VAL A 1 74 ? -6.140 -2.048 1.023 1.00 92.69 74 VAL A N 1
ATOM 562 C CA . VAL A 1 74 ? -4.935 -2.146 0.189 1.00 92.69 74 VAL A CA 1
ATOM 563 C C . VAL A 1 74 ? -4.860 -0.914 -0.708 1.00 92.69 74 VAL A C 1
ATOM 565 O O . VAL A 1 74 ? -5.838 -0.570 -1.369 1.00 92.69 74 VAL A O 1
ATOM 568 N N . LEU A 1 75 ? -3.708 -0.246 -0.711 1.00 91.12 75 LEU A N 1
ATOM 569 C CA . LEU A 1 75 ? -3.408 0.931 -1.523 1.00 91.12 75 LEU A CA 1
ATOM 570 C C . LEU A 1 75 ? -2.169 0.653 -2.375 1.00 91.12 75 LEU A C 1
ATOM 572 O O . LEU A 1 75 ? -1.071 0.550 -1.838 1.00 91.12 75 LEU A O 1
ATOM 576 N N . SER A 1 76 ? -2.317 0.592 -3.697 1.00 90.75 76 SER A N 1
ATOM 577 C CA . SER A 1 76 ? -1.176 0.391 -4.600 1.00 90.75 76 SER A CA 1
ATOM 578 C C . SER A 1 76 ? -0.663 1.721 -5.156 1.00 90.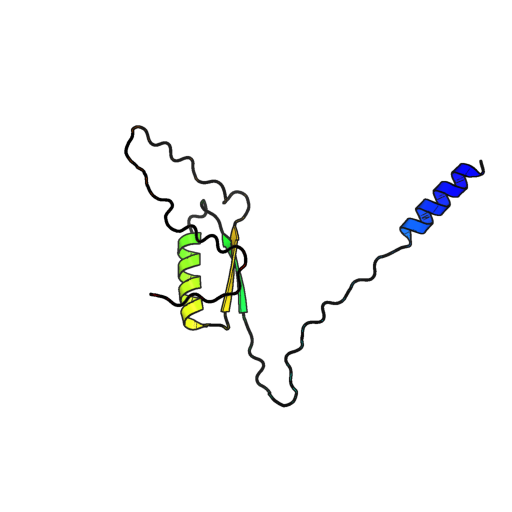75 76 SER A C 1
ATOM 580 O O . SER A 1 76 ? -1.386 2.474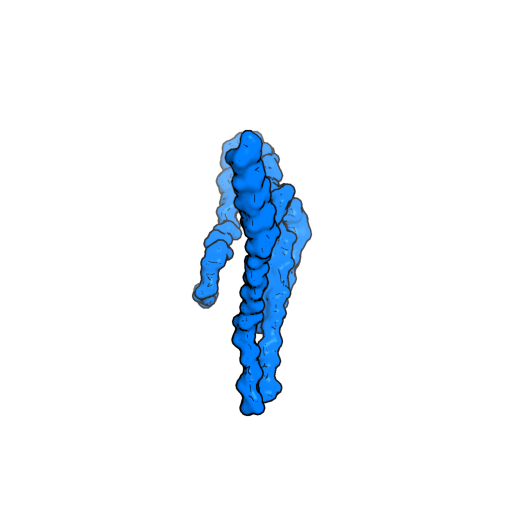 -5.810 1.00 90.75 76 SER A O 1
ATOM 582 N N . ILE A 1 77 ? 0.617 2.003 -4.924 1.00 89.50 77 ILE A N 1
ATOM 583 C CA . ILE A 1 77 ? 1.311 3.221 -5.338 1.00 89.50 77 ILE A CA 1
ATOM 584 C C . ILE A 1 77 ? 2.289 2.867 -6.453 1.00 89.50 77 ILE A C 1
ATOM 586 O O . ILE A 1 77 ? 3.311 2.217 -6.241 1.00 89.50 77 ILE A O 1
ATOM 590 N N . HIS A 1 78 ? 1.985 3.332 -7.660 1.00 88.31 78 HIS A N 1
ATOM 591 C CA . HIS A 1 78 ? 2.872 3.197 -8.808 1.00 88.31 78 HIS A CA 1
ATOM 592 C C . HIS A 1 78 ? 4.041 4.181 -8.700 1.00 88.31 78 HIS A C 1
ATOM 594 O O . HIS A 1 78 ? 3.836 5.394 -8.635 1.00 88.31 78 HIS A O 1
ATOM 600 N N . GLY A 1 79 ? 5.273 3.669 -8.692 1.00 81.00 79 GLY A N 1
ATOM 601 C CA . GLY A 1 79 ? 6.417 4.454 -8.245 1.00 81.00 79 GLY A CA 1
ATOM 602 C C . GLY A 1 79 ? 7.673 4.421 -9.117 1.00 81.00 79 GLY A C 1
ATOM 603 O O . GLY A 1 79 ? 8.176 3.369 -9.517 1.00 81.00 79 GLY A O 1
ATOM 604 N N . GLY A 1 80 ? 8.237 5.609 -9.351 1.00 75.56 80 GLY A N 1
ATOM 605 C CA . GLY A 1 80 ? 9.624 5.798 -9.785 1.00 75.56 80 GLY A CA 1
ATOM 606 C C . GLY A 1 80 ? 10.004 5.115 -11.105 1.00 75.56 80 GLY A C 1
ATOM 607 O O . GLY A 1 80 ? 9.294 5.177 -12.106 1.00 75.56 80 GLY A O 1
ATOM 608 N N . PHE A 1 81 ? 11.173 4.468 -11.121 1.00 70.00 81 PHE A N 1
ATOM 609 C CA . PHE A 1 81 ? 11.741 3.808 -12.307 1.00 70.00 81 PHE A CA 1
ATOM 610 C C . PHE A 1 81 ? 10.917 2.604 -12.806 1.00 70.00 81 PHE A C 1
ATOM 612 O O . PHE A 1 81 ? 11.125 2.121 -13.924 1.00 70.00 81 PHE A O 1
ATOM 619 N N . LEU A 1 82 ? 9.967 2.121 -12.000 1.00 72.44 82 LEU A N 1
ATOM 620 C CA . LEU A 1 82 ? 9.132 0.968 -12.325 1.00 72.44 82 LEU A CA 1
ATOM 621 C C . LEU A 1 82 ? 7.969 1.313 -13.263 1.00 72.44 82 LEU A C 1
ATOM 623 O O . LEU A 1 82 ? 7.317 0.393 -13.743 1.00 72.44 82 LEU A O 1
ATOM 627 N N . LEU A 1 83 ? 7.731 2.598 -13.545 1.00 73.00 83 LEU A N 1
ATOM 628 C CA . LEU A 1 83 ? 6.600 3.097 -14.338 1.00 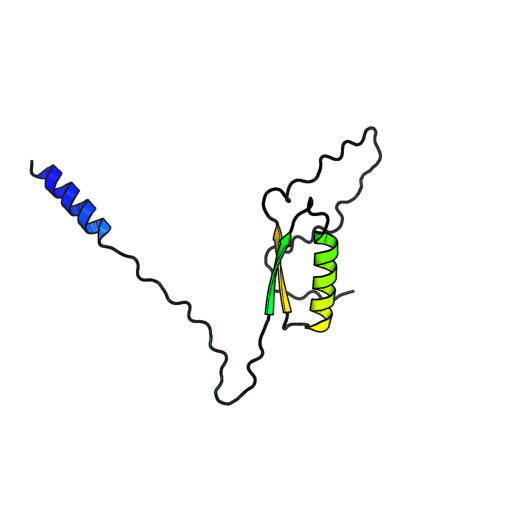73.00 83 LEU A CA 1
ATOM 629 C C . LEU A 1 83 ? 6.746 2.876 -15.846 1.00 73.00 83 LEU A C 1
ATOM 631 O O . LEU A 1 83 ? 5.752 2.724 -16.551 1.00 73.00 83 LEU A O 1
ATOM 635 N N . ASN A 1 84 ? 7.978 2.877 -16.356 1.00 74.25 84 ASN A N 1
ATOM 636 C CA . ASN A 1 84 ? 8.192 2.857 -17.797 1.00 74.25 84 ASN A CA 1
ATOM 637 C C . ASN A 1 84 ? 8.022 1.436 -18.340 1.00 74.25 84 ASN A C 1
ATOM 639 O O . ASN A 1 84 ? 8.784 0.550 -17.943 1.00 74.25 84 ASN A O 1
ATOM 643 N N . PRO A 1 85 ? 7.097 1.193 -19.283 1.00 67.81 85 PRO A N 1
ATOM 644 C CA . PRO A 1 85 ? 6.998 -0.115 -19.905 1.00 67.81 85 PRO A CA 1
ATOM 645 C C . PRO A 1 85 ? 8.317 -0.435 -20.625 1.00 67.81 85 PRO A C 1
ATOM 647 O O . PRO A 1 85 ? 8.913 0.451 -21.251 1.00 67.81 85 PRO A O 1
ATOM 650 N N . PRO A 1 86 ? 8.820 -1.681 -20.551 1.00 64.38 86 PRO A N 1
ATOM 651 C CA . PRO A 1 86 ? 9.950 -2.071 -21.377 1.00 64.38 86 PRO A CA 1
ATOM 652 C C . PRO A 1 86 ? 9.573 -1.876 -22.851 1.00 64.38 86 PRO A C 1
ATOM 654 O O . PRO A 1 86 ? 8.496 -2.285 -23.285 1.00 64.38 86 PRO A O 1
ATOM 657 N N . ILE A 1 87 ? 10.457 -1.231 -23.617 1.00 56.91 87 ILE A N 1
ATOM 658 C CA . ILE A 1 87 ? 10.254 -0.977 -25.048 1.00 56.91 87 ILE A CA 1
ATOM 659 C C . ILE A 1 87 ? 10.142 -2.328 -25.758 1.00 56.91 87 ILE A C 1
ATOM 661 O O . ILE A 1 87 ? 11.143 -3.007 -25.996 1.00 56.91 87 ILE A O 1
ATOM 665 N N . ARG A 1 88 ? 8.920 -2.752 -26.079 1.00 55.91 88 ARG A N 1
ATOM 666 C CA . ARG A 1 88 ? 8.685 -3.997 -26.807 1.00 55.91 88 ARG A CA 1
ATOM 667 C C . ARG A 1 88 ? 8.924 -3.707 -28.290 1.00 55.91 88 ARG A C 1
ATOM 669 O O . ARG A 1 88 ? 8.005 -3.333 -29.011 1.00 55.91 88 ARG A O 1
ATOM 676 N N . LYS A 1 89 ? 10.175 -3.816 -28.755 1.00 45.94 89 LYS A N 1
ATOM 677 C CA . LYS A 1 89 ? 10.454 -3.806 -30.200 1.00 45.94 89 LYS A CA 1
ATOM 678 C C . LYS A 1 89 ? 9.894 -5.091 -30.797 1.00 45.94 89 LYS A C 1
ATOM 680 O O . LYS A 1 89 ? 10.472 -6.156 -30.607 1.00 45.94 89 LYS A O 1
ATOM 685 N N . THR A 1 90 ? 8.783 -4.992 -31.516 1.00 46.56 90 THR A N 1
ATOM 686 C CA . THR A 1 90 ? 8.321 -6.073 -32.386 1.00 46.56 90 THR A CA 1
ATOM 687 C C . THR A 1 90 ? 8.467 -5.627 -33.829 1.00 46.56 90 THR A C 1
ATOM 689 O O . THR A 1 90 ? 7.861 -4.644 -34.257 1.00 46.56 90 THR A O 1
ATOM 692 N N . ASN A 1 91 ? 9.284 -6.352 -34.577 1.00 48.12 91 ASN A N 1
ATOM 693 C CA . ASN A 1 91 ? 9.362 -6.220 -36.019 1.00 48.12 91 ASN A CA 1
ATOM 694 C C . ASN A 1 91 ? 8.087 -6.854 -36.587 1.00 48.12 91 ASN A C 1
ATOM 696 O O . ASN A 1 91 ? 7.733 -7.958 -36.176 1.00 48.12 91 ASN A O 1
ATOM 700 N N . SER A 1 92 ? 7.466 -6.182 -37.558 1.00 43.84 92 SER A N 1
ATOM 701 C CA . SER A 1 92 ? 6.330 -6.642 -38.375 1.00 43.84 92 SER A CA 1
ATOM 702 C C . SER A 1 92 ? 5.003 -6.892 -37.638 1.00 43.84 92 SER A C 1
ATOM 704 O O . SER A 1 92 ? 4.821 -7.896 -36.965 1.00 43.84 92 SER A O 1
ATOM 706 N N . LEU A 1 93 ? 4.095 -5.921 -37.831 1.00 47.00 93 LEU A N 1
ATOM 707 C CA . LEU A 1 93 ? 2.656 -6.037 -38.125 1.00 47.00 93 LEU A CA 1
ATOM 708 C C . LEU A 1 93 ? 1.957 -7.303 -37.581 1.00 47.00 93 LEU A C 1
ATOM 710 O O . LEU A 1 93 ? 2.297 -8.396 -38.012 1.00 47.00 93 LEU A O 1
ATOM 714 N N . TRP A 1 94 ? 0.921 -7.110 -36.744 1.00 43.06 94 TRP A N 1
ATOM 715 C CA . TRP A 1 94 ? -0.086 -8.091 -36.255 1.00 43.06 94 TRP A CA 1
ATOM 716 C C . TRP A 1 94 ? -0.106 -8.482 -34.770 1.00 43.06 94 TRP A C 1
ATOM 718 O O . TRP A 1 94 ? -0.779 -9.445 -34.418 1.00 43.06 94 TRP A O 1
ATOM 728 N N . ILE A 1 95 ? 0.480 -7.704 -33.856 1.00 45.47 95 ILE A N 1
ATOM 729 C CA . ILE A 1 95 ? 0.152 -7.850 -32.427 1.00 45.47 95 ILE A CA 1
ATOM 730 C C . ILE A 1 95 ? -0.372 -6.528 -31.859 1.00 45.47 95 ILE A C 1
ATOM 732 O O . ILE A 1 95 ? 0.344 -5.705 -31.296 1.00 45.47 95 ILE A O 1
ATOM 736 N N . ILE A 1 96 ? -1.685 -6.351 -32.012 1.00 52.94 96 ILE A N 1
ATOM 737 C CA . ILE A 1 96 ? -2.504 -5.658 -31.021 1.00 52.94 96 ILE A CA 1
ATOM 738 C C . ILE A 1 96 ? -2.610 -6.641 -29.847 1.00 52.94 96 ILE A C 1
ATOM 740 O O . ILE A 1 96 ? -3.482 -7.502 -29.833 1.00 52.94 96 ILE A O 1
ATOM 744 N N . LEU A 1 97 ? -1.688 -6.566 -28.886 1.00 45.03 97 LEU A N 1
ATOM 745 C CA . LEU A 1 97 ? -1.902 -7.149 -27.559 1.00 45.03 97 LEU A CA 1
ATOM 746 C C . LEU A 1 97 ? -2.234 -6.000 -26.617 1.00 45.03 97 LEU A C 1
ATOM 748 O O . LEU A 1 97 ? -1.362 -5.351 -26.047 1.00 45.03 97 LEU A O 1
ATOM 752 N N . LEU A 1 98 ? -3.535 -5.716 -26.578 1.00 44.03 98 LEU A N 1
ATOM 753 C CA . LEU A 1 98 ? -4.311 -5.519 -25.361 1.00 44.03 98 LEU A CA 1
ATOM 754 C C . LEU A 1 98 ? -3.461 -5.294 -24.097 1.00 44.03 98 LEU A C 1
ATOM 756 O O . LEU A 1 98 ? -3.124 -6.237 -23.386 1.00 44.03 98 LEU A O 1
ATOM 760 N N . VAL A 1 99 ? -3.222 -4.027 -23.756 1.00 46.97 99 VAL A N 1
ATOM 761 C CA . VAL A 1 99 ? -3.284 -3.630 -22.345 1.00 46.97 99 VAL A CA 1
ATOM 762 C C . VAL A 1 99 ? -4.769 -3.714 -21.982 1.00 46.97 99 VAL A C 1
ATOM 764 O O . VAL A 1 99 ? -5.502 -2.740 -22.117 1.00 46.97 99 VAL A O 1
ATOM 767 N N . HIS A 1 100 ? -5.260 -4.918 -21.682 1.00 43.84 100 HIS A N 1
ATOM 768 C CA . HIS A 1 100 ? -6.573 -5.080 -21.070 1.00 43.84 100 HIS A CA 1
ATOM 769 C C . HIS A 1 100 ? -6.361 -5.132 -19.564 1.00 43.84 100 HIS A C 1
ATOM 771 O O . HIS A 1 100 ? -5.559 -5.924 -19.075 1.00 43.84 100 HIS A O 1
ATOM 777 N N . ASN A 1 101 ? -7.118 -4.281 -18.883 1.00 43.62 101 ASN A N 1
ATOM 778 C CA . ASN A 1 101 ? -7.212 -4.142 -17.438 1.00 43.62 101 ASN A CA 1
ATOM 779 C C . ASN A 1 101 ? -6.152 -3.272 -16.745 1.00 43.62 101 ASN A C 1
ATOM 781 O O . ASN A 1 101 ? -5.536 -3.656 -15.757 1.00 43.62 101 ASN A O 1
ATOM 785 N N . SER A 1 102 ? -5.995 -2.044 -17.238 1.00 44.88 102 SER A N 1
ATOM 786 C CA . SER A 1 102 ? -5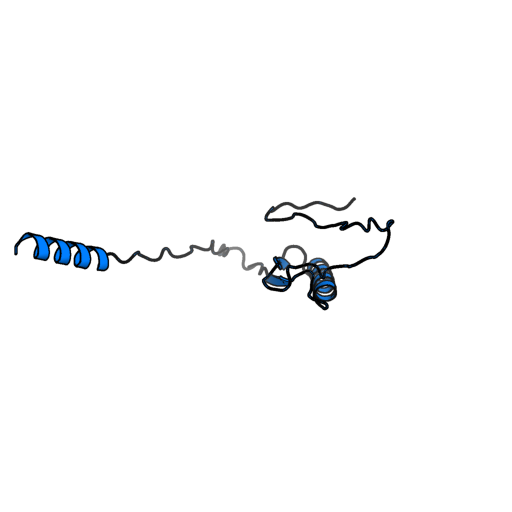.643 -0.929 -16.359 1.00 44.88 102 SER A CA 1
ATOM 787 C C . SER A 1 102 ? -6.946 -0.408 -15.753 1.00 44.88 102 SER A C 1
ATOM 789 O O . SER A 1 102 ? -7.556 0.477 -16.350 1.00 44.88 102 SER A O 1
ATOM 791 N N . SER A 1 103 ? -7.415 -0.961 -14.631 1.00 44.00 103 SER A N 1
ATOM 792 C CA . SER A 1 103 ? -8.453 -0.295 -13.833 1.00 44.00 103 SER A CA 1
ATOM 793 C C . SER A 1 103 ? -7.953 1.114 -13.502 1.00 44.00 103 SER A C 1
ATOM 795 O O . SER A 1 103 ? -6.939 1.243 -12.809 1.00 44.00 103 SER A O 1
ATOM 797 N N . PRO A 1 104 ? -8.580 2.189 -14.009 1.00 45.84 104 PRO A N 1
ATOM 798 C CA . PRO A 1 104 ? -8.225 3.540 -13.623 1.00 45.84 104 PRO A CA 1
ATOM 799 C C . PRO A 1 104 ? -8.930 3.866 -12.301 1.00 45.84 104 PRO A C 1
ATOM 801 O O . PRO A 1 104 ? -9.721 4.798 -12.237 1.00 45.84 104 PRO A O 1
ATOM 804 N N . ASP A 1 105 ? -8.647 3.109 -11.241 1.00 41.41 105 ASP A N 1
ATOM 805 C CA . ASP A 1 105 ? -9.190 3.378 -9.906 1.00 41.41 105 ASP A CA 1
ATOM 806 C C . ASP A 1 105 ? -8.215 4.255 -9.120 1.00 41.41 105 ASP A C 1
ATOM 808 O O . ASP A 1 105 ? -7.671 3.905 -8.074 1.00 41.41 105 ASP A O 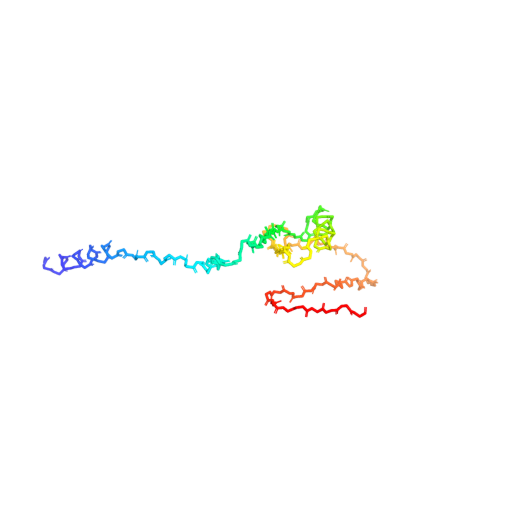1
ATOM 812 N N . LEU A 1 106 ? -7.988 5.453 -9.658 1.00 43.84 106 LEU A N 1
ATOM 813 C CA . LEU A 1 106 ? -7.529 6.569 -8.850 1.00 43.84 106 LEU A CA 1
ATOM 814 C C . LEU A 1 106 ? -8.708 7.001 -7.978 1.00 43.84 106 LEU A C 1
ATOM 816 O O . LEU A 1 106 ? -9.639 7.627 -8.472 1.00 43.84 106 LEU A O 1
ATOM 820 N N . ILE A 1 107 ? -8.642 6.671 -6.687 1.00 43.50 107 ILE A N 1
ATOM 821 C CA . ILE A 1 107 ? -9.438 7.287 -5.615 1.00 43.50 107 ILE A CA 1
ATOM 822 C C . ILE A 1 107 ? -10.940 7.299 -5.948 1.00 43.50 107 ILE A C 1
ATOM 824 O O . ILE A 1 107 ? -11.526 8.326 -6.287 1.00 43.50 107 ILE A O 1
ATOM 828 N N . ASN A 1 108 ? -11.609 6.157 -5.793 1.00 35.53 108 ASN A N 1
ATOM 829 C CA . ASN A 1 108 ? -13.035 6.195 -5.499 1.00 35.53 108 ASN A CA 1
ATOM 830 C C . ASN A 1 108 ? -13.422 5.111 -4.499 1.00 35.53 108 ASN A C 1
ATOM 832 O O . ASN A 1 108 ? -13.410 3.916 -4.776 1.00 35.53 108 ASN A O 1
ATOM 836 N N . LEU A 1 109 ? -13.783 5.585 -3.312 1.00 45.88 109 LEU A N 1
ATOM 837 C CA . LEU A 1 109 ? -14.591 4.891 -2.327 1.00 45.88 109 LEU A CA 1
ATOM 838 C C . LEU A 1 109 ? -15.921 4.460 -2.970 1.00 45.88 109 LEU A C 1
ATOM 840 O O . LEU A 1 109 ? -16.933 5.135 -2.793 1.00 45.88 109 LEU A O 1
ATOM 844 N N . ARG A 1 110 ? -15.970 3.349 -3.711 1.00 41.16 110 ARG A N 1
ATOM 845 C CA . ARG A 1 110 ? -17.227 2.622 -3.910 1.00 41.16 110 ARG A CA 1
ATOM 846 C C . ARG A 1 110 ? -17.015 1.195 -4.386 1.00 41.16 110 ARG A C 1
ATOM 848 O O . ARG A 1 110 ? -16.419 0.949 -5.424 1.00 41.16 110 ARG A O 1
ATOM 855 N N . ALA A 1 111 ? -17.597 0.289 -3.609 1.00 47.22 111 ALA A N 1
ATOM 856 C CA . ALA A 1 111 ? -17.884 -1.083 -3.973 1.00 47.22 111 ALA A CA 1
ATOM 857 C C . ALA A 1 111 ? -18.412 -1.199 -5.410 1.00 47.22 111 ALA A C 1
ATOM 859 O O . ALA A 1 111 ? -19.362 -0.504 -5.782 1.00 47.22 111 ALA A O 1
ATOM 860 N N . ILE A 1 112 ? -17.855 -2.141 -6.166 1.00 39.06 112 ILE A N 1
ATOM 861 C CA . ILE A 1 112 ? -18.544 -2.741 -7.303 1.00 39.06 112 ILE A CA 1
ATOM 862 C C . ILE A 1 112 ? -18.688 -4.238 -6.988 1.00 39.06 112 ILE A C 1
ATOM 864 O O . ILE A 1 112 ? -17.676 -4.904 -6.767 1.00 39.06 112 ILE A O 1
ATOM 868 N N . PRO A 1 113 ? -19.924 -4.761 -6.900 1.00 37.41 113 PRO A N 1
ATOM 869 C CA . PRO A 1 113 ? -20.176 -6.191 -6.774 1.00 37.41 113 PRO A CA 1
ATOM 870 C C . PRO A 1 113 ? -19.866 -6.904 -8.105 1.00 37.41 113 PRO A C 1
ATOM 872 O O . PRO A 1 113 ? -19.986 -6.283 -9.165 1.00 37.41 113 PRO A O 1
ATOM 875 N N . PRO A 1 114 ? -19.474 -8.188 -8.076 1.00 54.56 114 PRO A N 1
ATOM 876 C CA . PRO A 1 114 ? -19.129 -8.935 -9.285 1.00 54.56 114 PRO A CA 1
ATOM 877 C C . PRO A 1 114 ? -20.370 -9.244 -10.153 1.00 54.56 114 PRO A C 1
ATOM 879 O O . PRO A 1 114 ? -21.475 -9.321 -9.604 1.00 54.56 114 PRO A O 1
ATOM 882 N N . PRO A 1 115 ? -20.215 -9.432 -11.482 1.00 51.94 115 PRO A N 1
ATOM 883 C CA . PRO A 1 115 ? -21.204 -10.129 -12.306 1.00 51.94 115 PRO A CA 1
ATOM 884 C C . PRO A 1 115 ? -21.253 -11.635 -12.007 1.00 51.94 115 PRO A C 1
ATOM 886 O O . PRO A 1 115 ? -20.199 -12.213 -11.653 1.00 51.94 115 PRO A O 1
#